Protein AF-A0A9Q1EZX0-F1 (afdb_monomer)

Nearest PDB structures (foldseek):
  7ank-assembly1_A  TM=9.698E-01  e=1.450E-08  Homo sapiens
  7a8t-assembly1_A  TM=9.669E-01  e=2.121E-08  Homo sapiens
  6sl2-assembly1_A  TM=8.951E-01  e=3.589E-03  Entamoeba histolytica
  5nl6-assembly1_B  TM=8.927E-01  e=5.959E-03  Entamoeba histolytica HM-1:IMSS
  6sl7-assembly1_A  TM=8.934E-01  e=7.206E-03  Entamoeba histolytica

Solvent-accessible surface area (backbone atoms only — not comparable to full-atom values): 5412 Å² total; per-residue (Å²): 108,67,66,57,51,51,54,35,44,57,52,48,53,51,47,67,64,45,49,63,63,72,66,58,76,74,80,57,98,41,72,70,55,41,51,50,56,52,49,55,51,51,47,38,62,71,62,60,45,55,58,53,54,49,54,52,52,49,50,55,50,53,49,54,51,52,39,51,54,25,53,77,66,76,42,78,72,82,74,69,60,90,91,43,67,92,76,79,86,130

Foldseek 3Di:
DVVLLVLLVVLLVVCVVVVVVVVPPDADPDPVVNVVSVVVVVCCVPPVVVVSVVSLVVSVVVQVVQQVVCVVVVHDRDDHDPPSDSPDDD

Structure (mmCIF, N/CA/C/O backbone):
data_AF-A0A9Q1EZX0-F1
#
_entry.id   AF-A0A9Q1EZX0-F1
#
loop_
_atom_site.group_PDB
_atom_site.id
_atom_site.type_symbol
_atom_site.label_atom_id
_atom_site.label_alt_id
_atom_site.label_comp_id
_atom_site.label_asym_id
_atom_site.label_entity_id
_atom_site.label_seq_id
_atom_site.pdbx_PDB_ins_code
_atom_site.Cartn_x
_atom_site.Cartn_y
_atom_site.Cartn_z
_atom_site.occupancy
_atom_site.B_iso_or_equiv
_atom_site.auth_seq_id
_atom_site.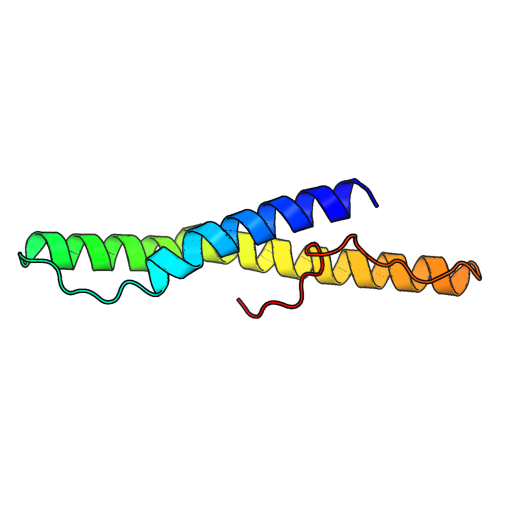auth_comp_id
_atom_site.auth_asym_id
_atom_site.auth_atom_id
_atom_site.pdbx_PDB_model_num
ATOM 1 N N . MET A 1 1 ? 12.701 -6.822 -11.465 1.00 72.88 1 MET A N 1
ATOM 2 C CA . MET A 1 1 ? 11.371 -7.361 -11.830 1.00 72.88 1 MET A CA 1
ATOM 3 C C . MET A 1 1 ? 10.757 -8.032 -10.612 1.00 72.88 1 MET A C 1
ATOM 5 O O . MET A 1 1 ? 9.674 -7.636 -10.224 1.00 72.88 1 MET A O 1
ATOM 9 N N . GLU A 1 2 ? 11.500 -8.914 -9.937 1.00 79.69 2 GLU A N 1
ATOM 10 C CA . GLU A 1 2 ? 11.122 -9.504 -8.642 1.00 79.69 2 GLU A CA 1
ATOM 11 C C . GLU A 1 2 ? 10.843 -8.466 -7.536 1.00 79.69 2 GLU A C 1
ATOM 13 O O . GLU A 1 2 ? 9.806 -8.547 -6.891 1.00 79.69 2 GLU A O 1
ATOM 18 N N . GLU A 1 3 ? 11.684 -7.431 -7.376 1.00 82.12 3 GLU A N 1
ATOM 19 C CA . GLU A 1 3 ? 11.407 -6.341 -6.415 1.00 82.12 3 GLU A CA 1
ATOM 20 C C . GLU A 1 3 ? 10.097 -5.601 -6.702 1.00 82.12 3 GLU A C 1
ATOM 22 O O . GLU A 1 3 ? 9.318 -5.361 -5.785 1.00 82.12 3 GLU A O 1
ATOM 27 N N . TYR A 1 4 ? 9.825 -5.285 -7.974 1.00 84.44 4 TYR A N 1
ATOM 28 C CA . TYR A 1 4 ? 8.561 -4.665 -8.377 1.00 84.44 4 TYR A CA 1
ATOM 29 C C . TYR A 1 4 ? 7.379 -5.561 -8.006 1.00 84.44 4 TYR A C 1
ATOM 31 O O . TYR A 1 4 ? 6.404 -5.091 -7.432 1.00 84.44 4 TYR A O 1
ATOM 39 N N . GLU A 1 5 ? 7.468 -6.862 -8.299 1.00 84.44 5 GLU A N 1
ATOM 40 C CA . GLU A 1 5 ? 6.398 -7.798 -7.966 1.00 84.44 5 GLU A CA 1
ATOM 41 C C . GLU A 1 5 ? 6.191 -7.955 -6.459 1.00 84.44 5 GLU A C 1
ATOM 43 O O . GLU A 1 5 ? 5.046 -8.072 -6.021 1.00 84.44 5 GLU A O 1
ATOM 48 N N . LYS A 1 6 ? 7.268 -7.953 -5.668 1.00 87.38 6 LYS A N 1
ATOM 49 C CA . LYS A 1 6 ? 7.195 -8.014 -4.207 1.00 87.38 6 LYS A CA 1
ATOM 50 C C . LYS A 1 6 ? 6.496 -6.775 -3.646 1.00 87.38 6 LYS A C 1
ATOM 52 O O . LYS A 1 6 ? 5.486 -6.911 -2.964 1.00 87.38 6 LYS A O 1
ATOM 57 N N . LEU A 1 7 ? 6.979 -5.585 -4.003 1.00 87.62 7 LEU A N 1
ATOM 58 C CA . LEU A 1 7 ? 6.415 -4.311 -3.548 1.00 87.62 7 LEU A CA 1
ATOM 59 C C . LEU A 1 7 ? 4.959 -4.132 -4.003 1.00 87.62 7 LEU A C 1
ATOM 61 O O . LEU A 1 7 ? 4.118 -3.675 -3.233 1.00 87.62 7 LEU A O 1
ATOM 65 N N . ALA A 1 8 ? 4.637 -4.538 -5.234 1.00 87.88 8 ALA A N 1
ATOM 66 C CA . ALA A 1 8 ? 3.263 -4.530 -5.724 1.00 87.88 8 ALA A CA 1
ATOM 67 C C . ALA A 1 8 ? 2.364 -5.469 -4.911 1.00 87.88 8 ALA A C 1
ATOM 69 O O . ALA A 1 8 ? 1.256 -5.079 -4.553 1.00 87.88 8 ALA A O 1
ATOM 70 N N . SER A 1 9 ? 2.840 -6.675 -4.586 1.00 89.44 9 SER A N 1
ATOM 71 C CA . SER A 1 9 ? 2.069 -7.644 -3.795 1.00 89.44 9 SER A CA 1
ATOM 72 C C . SER A 1 9 ? 1.796 -7.125 -2.379 1.00 89.44 9 SER A C 1
ATOM 74 O O . SER A 1 9 ? 0.654 -7.178 -1.937 1.00 89.44 9 SER A O 1
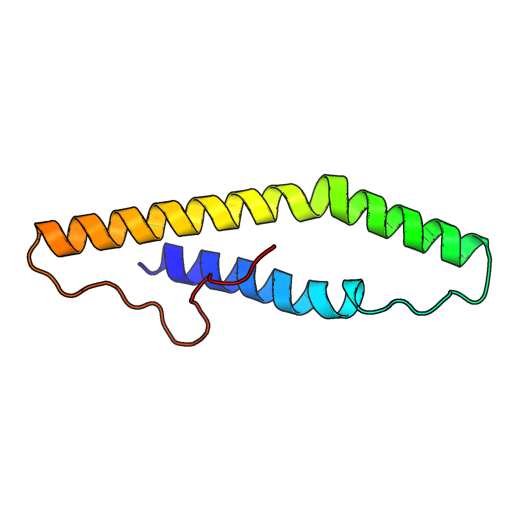ATOM 76 N N . GLU A 1 10 ? 2.802 -6.552 -1.711 1.00 91.25 10 GLU A N 1
ATOM 77 C CA . GLU A 1 10 ? 2.664 -5.964 -0.368 1.00 91.25 10 GLU A CA 1
ATOM 78 C C . GLU A 1 10 ? 1.674 -4.787 -0.349 1.00 91.25 10 GLU A C 1
ATOM 80 O O . GLU A 1 10 ? 0.816 -4.694 0.533 1.00 91.25 10 GLU A O 1
ATOM 85 N N . LEU A 1 11 ? 1.756 -3.890 -1.341 1.00 90.62 11 LEU A N 1
ATOM 86 C CA . LEU A 1 11 ? 0.832 -2.761 -1.450 1.00 90.62 11 LEU A CA 1
ATOM 87 C C . LEU A 1 11 ? -0.603 -3.236 -1.700 1.00 90.62 11 LEU A C 1
ATOM 89 O O . LEU A 1 11 ? -1.542 -2.722 -1.093 1.00 90.62 11 LEU A O 1
ATOM 93 N N . LEU A 1 12 ? -0.782 -4.204 -2.598 1.00 89.12 12 LEU A N 1
ATOM 94 C CA . LEU A 1 12 ? -2.099 -4.740 -2.915 1.00 89.12 12 LEU A CA 1
ATOM 95 C C . LEU A 1 12 ? -2.700 -5.460 -1.711 1.00 89.12 12 LEU A C 1
ATOM 97 O O . LEU A 1 12 ? -3.843 -5.177 -1.372 1.00 89.12 12 LEU A O 1
ATOM 101 N N . GLU A 1 13 ? -1.942 -6.315 -1.028 1.00 92.00 13 GLU A N 1
ATOM 102 C CA . GLU A 1 13 ? -2.380 -6.979 0.204 1.00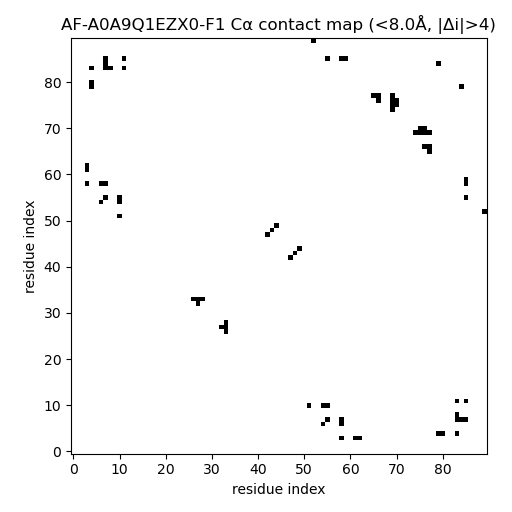 92.00 13 GLU A CA 1
ATOM 103 C C . GLU A 1 13 ? -2.857 -5.962 1.249 1.00 92.00 13 GLU A C 1
ATOM 105 O O . GLU A 1 13 ? -3.942 -6.106 1.816 1.00 92.00 13 GLU A O 1
ATOM 110 N N . TRP A 1 14 ? -2.111 -4.871 1.435 1.00 92.50 14 TRP A N 1
ATOM 111 C CA . TRP A 1 14 ? -2.529 -3.800 2.333 1.00 92.50 14 TRP A CA 1
ATOM 112 C C . TRP A 1 14 ? -3.858 -3.156 1.908 1.00 92.50 14 TRP A C 1
ATOM 114 O O . TRP A 1 14 ? -4.716 -2.911 2.759 1.00 92.50 14 TRP A O 1
ATOM 124 N N . ILE A 1 15 ? -4.066 -2.908 0.609 1.00 89.31 15 ILE A N 1
ATOM 125 C CA . ILE A 1 15 ? -5.338 -2.378 0.085 1.00 89.31 15 ILE A CA 1
ATOM 126 C C . ILE A 1 15 ? -6.474 -3.370 0.360 1.00 89.31 15 ILE A C 1
ATOM 128 O O . ILE A 1 15 ? -7.513 -2.970 0.883 1.00 89.31 15 ILE A O 1
ATOM 132 N N . TRP A 1 16 ? -6.266 -4.656 0.067 1.00 90.38 16 TRP A N 1
ATOM 133 C CA . TRP A 1 16 ? -7.250 -5.721 0.278 1.00 90.38 16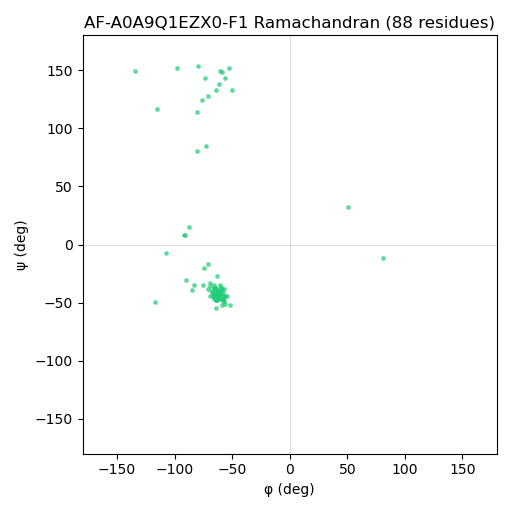 TRP A CA 1
ATOM 134 C C . TRP A 1 16 ? -7.688 -5.843 1.741 1.00 90.38 16 TRP A C 1
ATOM 136 O O . TRP A 1 16 ? -8.868 -6.056 2.004 1.00 90.38 16 TRP A O 1
ATOM 146 N N . LEU A 1 17 ? -6.768 -5.664 2.691 1.00 91.62 17 LEU A N 1
ATOM 147 C CA . LEU A 1 17 ? -7.079 -5.682 4.124 1.00 91.62 17 LEU A CA 1
ATOM 148 C C . LEU A 1 17 ? -7.775 -4.400 4.598 1.00 91.62 17 LEU A C 1
ATOM 150 O O . LEU A 1 17 ? -8.634 -4.440 5.477 1.00 91.62 17 LEU A O 1
ATOM 154 N N . THR A 1 18 ? -7.412 -3.255 4.021 1.00 89.88 18 THR A N 1
ATOM 155 C CA . THR A 1 18 ? -7.881 -1.942 4.482 1.00 89.88 18 THR A CA 1
ATOM 156 C C . THR A 1 18 ? -9.261 -1.581 3.925 1.00 89.88 18 THR A C 1
ATOM 158 O O . THR A 1 18 ? -10.055 -0.949 4.620 1.00 89.88 18 THR A O 1
ATOM 161 N N . VAL A 1 19 ? -9.580 -1.974 2.686 1.00 90.06 19 VAL A N 1
ATOM 162 C CA . VAL A 1 19 ? -10.855 -1.623 2.031 1.00 90.06 19 VAL A CA 1
ATOM 163 C C . VAL A 1 19 ? -12.081 -2.094 2.831 1.00 90.06 19 VAL A C 1
ATOM 165 O O . VAL A 1 19 ? -12.925 -1.245 3.114 1.00 90.06 19 VAL A O 1
ATOM 168 N N . PRO A 1 20 ? -12.180 -3.355 3.299 1.00 92.69 20 PRO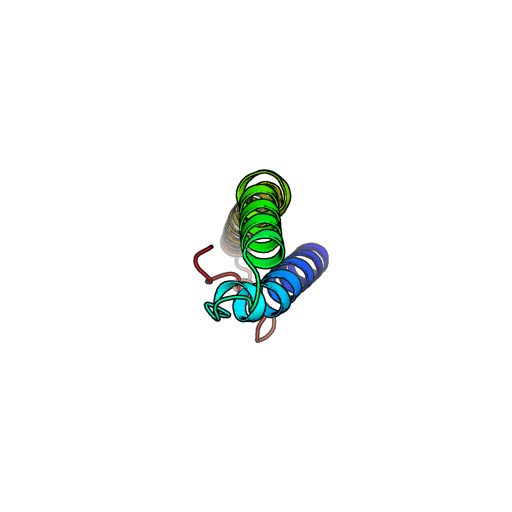 A N 1
ATOM 169 C CA . PRO A 1 20 ? -13.328 -3.796 4.098 1.00 92.69 20 PRO A CA 1
ATOM 170 C C . PRO A 1 20 ? -13.498 -3.005 5.401 1.00 92.69 20 PRO A C 1
ATOM 172 O O . PRO A 1 20 ? -14.620 -2.734 5.829 1.00 92.69 20 PRO A O 1
ATOM 175 N N . TRP A 1 21 ? -12.388 -2.598 6.027 1.00 90.69 21 TRP A N 1
ATOM 176 C CA . TRP A 1 21 ? -12.418 -1.761 7.226 1.00 90.69 21 TRP A CA 1
ATOM 177 C C . TRP A 1 21 ? -12.963 -0.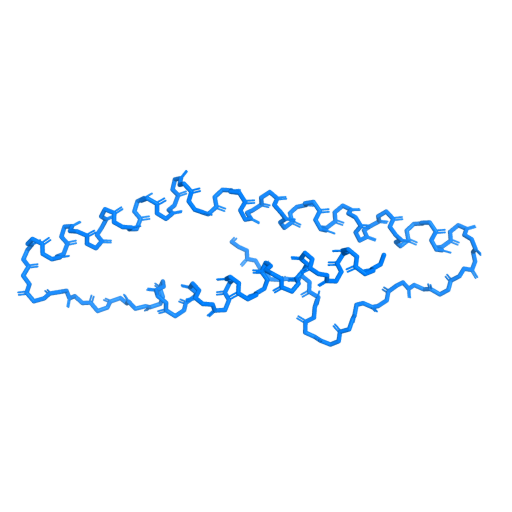355 6.925 1.00 90.69 21 TRP A C 1
ATOM 179 O O . TRP A 1 21 ? -13.798 0.147 7.674 1.00 90.69 21 TRP A O 1
ATOM 189 N N . LEU A 1 22 ? -12.573 0.247 5.795 1.00 88.38 22 LEU A N 1
ATOM 190 C CA . LEU A 1 22 ? -13.086 1.549 5.342 1.00 88.38 22 LEU A CA 1
ATOM 191 C C . LEU A 1 22 ? -14.552 1.504 4.890 1.00 88.38 22 LEU A C 1
ATOM 193 O O . LEU A 1 22 ? 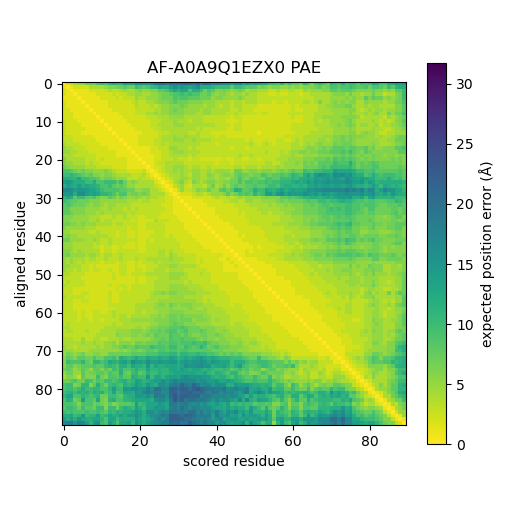-15.286 2.486 5.030 1.00 88.38 22 LEU A O 1
ATOM 197 N N . GLU A 1 23 ? -14.984 0.385 4.312 1.00 89.75 23 GLU A N 1
ATOM 198 C CA . GLU A 1 23 ? -16.366 0.176 3.878 1.00 89.75 23 GLU A CA 1
ATOM 199 C C . GLU A 1 23 ? -17.318 -0.071 5.055 1.00 89.75 23 GLU A C 1
ATOM 201 O O . GLU A 1 23 ? -18.524 0.168 4.934 1.00 89.75 23 GLU A O 1
ATOM 206 N N . ASN A 1 24 ? -16.793 -0.472 6.217 1.00 88.69 24 ASN A N 1
ATOM 207 C CA . ASN A 1 24 ? -17.578 -0.668 7.427 1.00 88.69 24 ASN A CA 1
ATOM 208 C C . ASN A 1 24 ? -18.033 0.666 8.053 1.00 88.69 24 ASN A C 1
ATOM 210 O O . ASN A 1 24 ? -17.455 1.188 9.010 1.00 88.69 24 ASN A O 1
ATOM 214 N N . ARG A 1 25 ? -19.153 1.179 7.543 1.00 83.81 25 ARG A N 1
ATOM 215 C CA . AR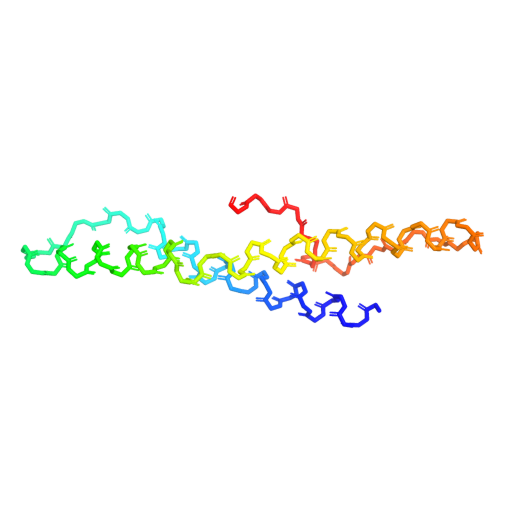G A 1 25 ? -19.822 2.400 8.018 1.00 83.81 25 ARG A CA 1
ATOM 216 C C . ARG A 1 25 ? -20.825 2.161 9.151 1.00 83.81 25 ARG A C 1
ATOM 218 O O . ARG A 1 25 ? -21.656 3.030 9.411 1.00 83.81 25 ARG A O 1
ATOM 225 N N . ALA A 1 26 ? -20.792 0.997 9.803 1.00 88.75 26 ALA A N 1
ATOM 226 C CA . ALA A 1 26 ? -21.683 0.716 10.925 1.00 88.75 26 ALA A CA 1
ATOM 227 C C . ALA A 1 26 ? -21.444 1.714 12.070 1.00 88.75 26 ALA A C 1
ATOM 229 O O . ALA A 1 26 ? -20.298 2.043 12.385 1.00 88.75 26 ALA A O 1
ATOM 230 N N . ALA A 1 27 ? -22.520 2.198 12.689 1.00 85.31 27 ALA A N 1
ATOM 231 C CA . ALA A 1 27 ? -22.417 3.019 13.888 1.00 85.31 27 ALA A CA 1
ATOM 232 C C . ALA A 1 27 ? -22.039 2.146 15.091 1.00 85.31 27 ALA A C 1
ATOM 234 O O . ALA A 1 27 ? -22.514 1.016 15.217 1.00 85.31 27 ALA A O 1
ATOM 235 N N . GLU A 1 28 ? -21.211 2.683 15.982 1.00 91.25 28 GLU A N 1
ATOM 236 C CA . GLU A 1 28 ? -20.885 2.010 17.236 1.00 91.25 28 GLU A CA 1
ATOM 237 C C . GLU A 1 28 ? -22.002 2.199 18.271 1.00 91.25 28 GLU A C 1
ATOM 239 O O . GLU A 1 28 ? -22.736 3.187 18.255 1.00 91.25 28 GLU A O 1
ATOM 244 N N . GLN A 1 29 ? -22.124 1.252 19.202 1.00 87.50 29 GLN A N 1
ATOM 245 C CA . GLN A 1 29 ? -23.211 1.239 20.193 1.00 87.50 29 GLN A CA 1
ATOM 246 C C . GLN A 1 29 ? -23.085 2.338 21.260 1.00 87.50 29 GLN A C 1
ATOM 248 O O . GLN A 1 29 ? -24.051 2.626 21.966 1.00 87.50 29 GLN A O 1
ATOM 253 N N . SER A 1 30 ? -21.901 2.941 21.409 1.00 91.69 30 SER A N 1
ATOM 254 C CA . SER A 1 30 ? -21.633 3.967 22.417 1.00 91.69 30 SER A CA 1
ATOM 255 C C . SER A 1 30 ? -20.876 5.161 21.836 1.00 91.69 30 SER A C 1
ATOM 257 O O . SER A 1 30 ? -20.067 5.021 20.918 1.00 91.69 30 SER A O 1
ATOM 259 N N . MET A 1 31 ? -21.114 6.349 22.404 1.00 90.62 31 MET A N 1
ATOM 260 C CA . MET A 1 31 ? -20.422 7.581 22.003 1.00 90.62 31 MET A CA 1
ATOM 261 C C . MET A 1 31 ? -18.891 7.492 22.132 1.00 90.62 31 MET A C 1
ATOM 263 O O . MET A 1 31 ? -18.222 7.929 21.197 1.00 90.62 31 MET A O 1
ATOM 267 N N . PRO A 1 32 ? -18.311 6.905 23.204 1.00 93.19 32 PRO A N 1
ATOM 268 C CA . PRO A 1 32 ? -16.862 6.722 23.286 1.00 93.19 32 PRO A CA 1
ATOM 269 C C . PRO A 1 32 ? -16.316 5.803 22.187 1.00 93.19 32 PRO A C 1
ATOM 271 O O . PRO A 1 32 ? -15.290 6.109 21.590 1.00 93.19 32 PRO A O 1
ATOM 274 N N . ALA A 1 33 ? -17.023 4.715 21.858 1.00 91.44 33 ALA A N 1
ATOM 275 C CA . ALA A 1 33 ? -16.609 3.819 20.778 1.00 91.44 33 ALA A CA 1
ATOM 276 C C . ALA A 1 33 ? -16.670 4.512 19.406 1.00 91.44 33 ALA A C 1
ATOM 278 O O . ALA A 1 33 ? -15.777 4.343 18.580 1.00 91.44 33 ALA A O 1
ATOM 279 N N . MET A 1 34 ? -17.682 5.357 19.183 1.00 92.31 34 MET A N 1
ATOM 280 C CA . MET A 1 34 ? -17.783 6.163 17.966 1.00 92.31 34 MET A CA 1
ATOM 281 C C . MET A 1 34 ? -16.655 7.203 17.863 1.00 92.31 34 MET A C 1
ATOM 283 O O . MET A 1 34 ? -16.141 7.437 16.772 1.00 92.31 34 MET A O 1
ATOM 287 N N . GLN A 1 35 ? -16.250 7.815 18.982 1.00 91.81 35 GLN A N 1
ATOM 288 C CA . GLN A 1 35 ? -15.106 8.735 19.021 1.00 91.81 35 GLN A CA 1
ATOM 289 C C . GLN A 1 35 ? -13.798 8.016 18.690 1.00 91.81 35 GLN A C 1
ATOM 291 O O . GLN A 1 35 ? -13.082 8.474 17.803 1.00 91.81 35 GLN A O 1
ATOM 296 N N . GLN A 1 36 ? -13.545 6.859 19.307 1.00 93.00 36 GLN A N 1
ATOM 297 C CA . GLN A 1 36 ? -12.358 6.054 19.009 1.00 93.00 36 GLN A CA 1
ATOM 298 C C . GLN A 1 36 ? -12.292 5.678 17.524 1.00 93.00 36 GLN A C 1
ATOM 300 O O . GLN A 1 36 ? -11.266 5.853 16.879 1.00 93.00 36 GLN A O 1
ATOM 305 N N . LYS A 1 37 ? -13.417 5.252 16.938 1.00 90.75 37 LYS A N 1
ATOM 306 C CA . LYS A 1 37 ? -13.494 4.919 15.509 1.00 90.75 37 LYS A CA 1
ATOM 307 C C . LYS A 1 37 ? -13.139 6.098 14.595 1.00 90.75 37 LYS A C 1
ATOM 309 O O . LYS A 1 37 ? -12.539 5.902 13.538 1.00 90.75 37 LYS A O 1
ATOM 314 N N . LEU A 1 38 ? -13.518 7.321 14.974 1.00 91.19 38 LEU A N 1
ATOM 315 C CA . LEU A 1 38 ? -13.149 8.533 14.235 1.00 91.19 38 LEU A CA 1
ATOM 316 C C . LEU A 1 38 ? -11.660 8.860 14.381 1.00 91.19 38 LEU A C 1
ATOM 318 O O . LEU A 1 38 ? -11.041 9.288 13.408 1.00 91.19 38 LEU A O 1
ATOM 322 N N . GLU A 1 39 ? -11.086 8.655 15.564 1.00 94.12 39 GLU A N 1
ATOM 323 C CA . GLU A 1 39 ? -9.649 8.817 15.798 1.00 94.12 39 GLU A CA 1
ATOM 324 C C . GLU A 1 39 ? -8.836 7.821 14.966 1.00 94.12 39 GLU A C 1
ATOM 326 O O . GLU A 1 39 ? -7.958 8.246 14.216 1.00 94.12 39 GLU A O 1
ATOM 331 N N . ASP A 1 40 ? -9.217 6.541 14.967 1.00 9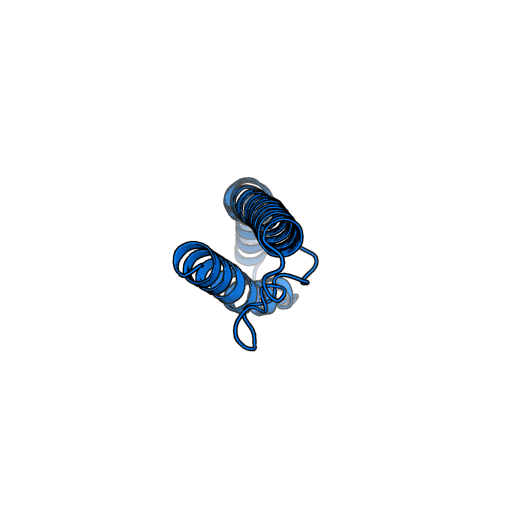2.50 40 ASP A N 1
ATOM 332 C CA . ASP A 1 40 ? -8.582 5.506 14.143 1.00 92.50 40 ASP A CA 1
ATOM 333 C C . ASP A 1 40 ? -8.639 5.871 12.646 1.00 92.50 40 ASP A C 1
ATOM 335 O O . ASP A 1 40 ? -7.677 5.680 11.896 1.00 92.50 40 ASP A O 1
ATOM 339 N N . PHE A 1 41 ? -9.753 6.458 12.192 1.00 91.06 41 PHE A N 1
ATOM 340 C CA . PHE A 1 41 ? -9.894 6.957 10.822 1.00 91.06 41 PHE A CA 1
ATOM 341 C C . PHE A 1 41 ? -9.001 8.172 10.529 1.00 91.06 41 PHE A C 1
ATOM 343 O O . PHE A 1 41 ? -8.413 8.272 9.445 1.00 91.06 41 PHE A O 1
ATOM 350 N N . HIS A 1 42 ? -8.870 9.101 11.476 1.00 94.12 42 HIS A N 1
ATOM 351 C CA . HIS A 1 42 ? -7.958 10.235 11.343 1.00 94.12 42 HIS A CA 1
ATOM 352 C C . HIS A 1 42 ? -6.496 9.783 11.272 1.00 94.12 42 HIS A C 1
ATOM 354 O O . HIS A 1 42 ? -5.754 10.276 10.415 1.00 94.12 42 HIS A O 1
ATOM 360 N N . ASP A 1 43 ? -6.100 8.829 12.111 1.00 94.62 43 ASP A N 1
ATOM 361 C CA . ASP A 1 43 ? -4.755 8.254 12.128 1.00 94.62 43 ASP A CA 1
ATOM 362 C C . ASP A 1 43 ? -4.470 7.469 10.850 1.00 94.62 43 ASP A C 1
ATOM 364 O O . ASP A 1 43 ? -3.420 7.655 10.222 1.00 94.62 43 ASP A O 1
ATOM 368 N N . TYR A 1 44 ? -5.444 6.690 10.371 1.00 92.81 44 TYR A N 1
ATOM 369 C CA . TYR A 1 44 ? -5.383 6.071 9.052 1.00 92.81 44 TYR A CA 1
ATOM 370 C C . TYR A 1 44 ? -5.065 7.102 7.963 1.00 92.81 44 TYR A C 1
ATOM 372 O O . TYR A 1 44 ? -4.115 6.932 7.194 1.00 92.81 44 TYR A O 1
ATOM 380 N N . HIS A 1 45 ? -5.819 8.200 7.912 1.00 93.19 45 HIS A N 1
ATOM 381 C CA . HIS A 1 45 ? -5.669 9.202 6.863 1.00 93.19 45 HIS A CA 1
ATOM 382 C C . HIS A 1 45 ? -4.350 9.986 6.961 1.00 93.19 45 HIS A C 1
ATOM 384 O O . HIS A 1 45 ? -3.773 10.355 5.936 1.00 93.19 45 HIS A O 1
ATOM 390 N N . ARG A 1 46 ? -3.865 10.269 8.176 1.00 93.38 46 ARG A N 1
ATOM 391 C CA . ARG A 1 46 ? -2.684 11.120 8.407 1.00 93.38 46 ARG A CA 1
ATOM 392 C C . ARG A 1 46 ? -1.365 10.362 8.437 1.00 93.38 46 ARG A C 1
ATOM 394 O O . ARG A 1 46 ? -0.346 10.943 8.074 1.00 93.38 46 ARG A O 1
ATOM 401 N N . VAL A 1 47 ? -1.374 9.104 8.868 1.00 93.50 47 VAL A N 1
ATOM 402 C CA . VAL A 1 47 ? -0.150 8.337 9.135 1.00 93.50 47 VAL A CA 1
ATOM 403 C C . VAL A 1 47 ? -0.048 7.131 8.214 1.00 93.50 47 VAL A C 1
ATOM 405 O O . VAL A 1 47 ? 0.977 6.953 7.560 1.00 93.50 47 VAL A O 1
ATOM 408 N N . HIS A 1 48 ? -1.108 6.327 8.105 1.00 91.19 48 HIS A N 1
ATOM 409 C CA . HIS A 1 48 ? -1.034 5.039 7.407 1.00 91.19 48 HIS A CA 1
ATOM 410 C C . HIS A 1 48 ? -1.232 5.145 5.889 1.00 91.19 48 HIS A C 1
ATOM 412 O O . HIS A 1 48 ? -0.529 4.478 5.132 1.00 91.19 48 HIS A O 1
ATOM 418 N N . LYS A 1 49 ? -2.146 5.998 5.414 1.00 90.62 49 LYS A N 1
ATOM 419 C CA . LYS A 1 49 ? -2.421 6.189 3.980 1.00 90.62 49 LYS A CA 1
ATOM 420 C C . LYS A 1 49 ? -1.279 6.889 3.217 1.00 90.62 49 LYS A C 1
ATOM 422 O O . LYS A 1 49 ? -0.942 6.428 2.125 1.00 90.62 49 LYS A O 1
ATOM 427 N N . PRO A 1 50 ? -0.650 7.968 3.729 1.00 94.25 50 PRO A N 1
ATOM 428 C CA . PRO A 1 50 ? 0.377 8.701 2.984 1.00 94.25 50 PRO A CA 1
ATOM 429 C C . PRO A 1 50 ? 1.579 7.875 2.485 1.00 94.25 50 PRO A C 1
ATOM 431 O O . PRO A 1 50 ? 1.942 8.053 1.319 1.00 94.25 50 PRO A O 1
ATOM 434 N N . PRO A 1 51 ? 2.206 6.972 3.273 1.00 93.69 51 PRO A N 1
ATOM 435 C CA . PRO A 1 51 ? 3.308 6.151 2.767 1.00 93.69 51 PRO A CA 1
ATOM 436 C C . PRO A 1 51 ? 2.856 5.201 1.651 1.00 93.69 51 PRO A C 1
ATOM 438 O O . PRO A 1 51 ? 3.553 5.078 0.649 1.00 93.69 51 PRO A O 1
ATOM 441 N N . ARG A 1 52 ? 1.647 4.636 1.739 1.00 92.25 52 ARG A N 1
ATOM 442 C CA . ARG A 1 52 ? 1.093 3.737 0.710 1.00 92.25 52 ARG A CA 1
ATOM 443 C C . ARG A 1 52 ? 0.829 4.440 -0.616 1.00 92.25 52 ARG A C 1
ATOM 445 O O . ARG A 1 52 ? 1.053 3.873 -1.681 1.00 92.25 52 ARG A O 1
ATOM 452 N N . VAL A 1 53 ? 0.421 5.710 -0.570 1.00 90.50 53 VAL A N 1
ATOM 453 C CA . VAL A 1 53 ? 0.300 6.546 -1.777 1.00 90.50 53 VAL A CA 1
ATOM 454 C C . VAL A 1 53 ? 1.667 6.790 -2.422 1.00 90.50 53 VAL A C 1
ATOM 456 O O . VAL A 1 53 ? 1.777 6.752 -3.647 1.00 90.50 53 VAL A O 1
ATOM 459 N N . ARG A 1 54 ? 2.719 6.998 -1.620 1.00 90.81 54 ARG A N 1
ATOM 460 C CA . ARG A 1 54 ? 4.091 7.139 -2.137 1.00 90.81 54 ARG A CA 1
ATOM 461 C C . ARG A 1 54 ? 4.601 5.838 -2.754 1.00 90.81 54 ARG A C 1
ATOM 463 O O . ARG A 1 54 ? 5.153 5.883 -3.846 1.00 90.81 54 ARG A O 1
ATOM 470 N N . GLU A 1 55 ? 4.379 4.701 -2.098 1.00 90.81 55 GLU A N 1
ATOM 471 C CA . GLU A 1 55 ? 4.725 3.369 -2.621 1.00 90.81 55 GLU A CA 1
ATOM 472 C C . GLU A 1 55 ? 4.037 3.099 -3.961 1.00 90.81 55 GLU A C 1
ATOM 474 O O . GLU A 1 55 ? 4.687 2.688 -4.921 1.00 90.81 55 GLU A O 1
ATOM 479 N N . LYS A 1 56 ? 2.741 3.419 -4.064 1.00 89.19 56 LYS A N 1
ATOM 480 C CA . LYS A 1 56 ? 2.001 3.334 -5.326 1.00 89.19 56 LYS A CA 1
ATOM 481 C C . LYS A 1 56 ? 2.664 4.168 -6.424 1.00 89.19 56 LYS A C 1
ATOM 483 O O . LYS A 1 56 ? 2.895 3.670 -7.523 1.00 89.19 56 LYS A O 1
ATOM 488 N N . PHE A 1 57 ? 2.954 5.433 -6.133 1.00 90.31 57 PHE A N 1
ATOM 489 C CA . PHE A 1 57 ? 3.569 6.337 -7.102 1.00 90.31 57 PHE A CA 1
ATOM 490 C C . PHE A 1 57 ? 4.948 5.836 -7.556 1.00 90.31 57 PHE A C 1
ATOM 492 O O . PHE A 1 57 ? 5.261 5.869 -8.745 1.00 90.31 57 PHE A O 1
ATOM 499 N N . GLN A 1 58 ? 5.750 5.306 -6.629 1.00 89.75 58 GLN A N 1
ATOM 500 C CA . GLN A 1 58 ? 7.044 4.711 -6.953 1.00 89.75 58 GLN A CA 1
ATOM 501 C C . GLN A 1 58 ? 6.893 3.492 -7.873 1.00 89.75 58 GLN A C 1
ATOM 503 O O . GLN A 1 58 ? 7.596 3.398 -8.876 1.00 89.75 58 GLN A O 1
ATOM 508 N N . LEU A 1 59 ? 5.930 2.607 -7.601 1.00 90.38 59 LEU A N 1
ATOM 509 C CA . LEU A 1 59 ? 5.636 1.463 -8.465 1.00 90.38 59 LEU A CA 1
ATOM 510 C C . LEU A 1 59 ? 5.233 1.903 -9.881 1.00 90.38 59 LEU A C 1
ATOM 512 O O . LEU A 1 59 ? 5.692 1.321 -10.862 1.00 90.38 59 LEU A O 1
ATOM 516 N N . GLU A 1 60 ? 4.428 2.957 -10.026 1.00 88.62 60 GLU A N 1
ATOM 517 C CA . GLU A 1 60 ? 4.086 3.508 -11.345 1.00 88.62 60 GLU A CA 1
ATOM 518 C C . GLU A 1 60 ? 5.331 4.025 -12.095 1.00 88.62 60 GLU A C 1
ATOM 520 O O . GLU A 1 60 ? 5.482 3.779 -13.297 1.00 88.62 60 GLU A O 1
ATOM 525 N N . ILE A 1 61 ? 6.258 4.697 -11.402 1.00 89.50 61 ILE A N 1
ATOM 526 C CA . ILE A 1 61 ? 7.536 5.147 -11.981 1.00 89.50 61 ILE A CA 1
ATOM 527 C C . ILE A 1 61 ? 8.399 3.957 -12.411 1.00 89.50 61 ILE A C 1
ATOM 529 O O . ILE A 1 61 ? 8.921 3.941 -13.533 1.00 89.50 61 ILE A O 1
ATOM 533 N N . ASP A 1 62 ? 8.549 2.960 -11.542 1.00 88.44 62 ASP A N 1
ATOM 534 C CA . ASP A 1 62 ? 9.384 1.785 -11.791 1.00 88.44 62 ASP A CA 1
ATOM 535 C C . ASP A 1 62 ? 8.857 0.988 -12.981 1.00 88.44 62 ASP A C 1
ATOM 537 O O . ASP A 1 62 ? 9.625 0.592 -13.865 1.00 88.44 62 ASP A O 1
ATOM 541 N N . PHE A 1 63 ? 7.534 0.828 -13.061 1.00 88.00 63 PHE A N 1
ATOM 542 C CA . PHE A 1 63 ? 6.869 0.205 -14.195 1.00 88.00 63 PHE A CA 1
ATOM 543 C C . PHE A 1 63 ? 7.162 0.956 -15.498 1.00 88.00 63 PHE A C 1
ATOM 545 O O . PHE A 1 63 ? 7.648 0.356 -16.456 1.00 88.00 63 PHE A O 1
ATOM 552 N N . ASN A 1 64 ? 6.947 2.274 -15.535 1.00 88.19 64 ASN A N 1
ATOM 553 C CA . ASN A 1 64 ? 7.212 3.091 -16.725 1.00 88.19 64 ASN A CA 1
ATOM 554 C C . ASN A 1 64 ? 8.688 3.046 -17.155 1.00 88.19 64 ASN A C 1
ATOM 556 O O . ASN A 1 64 ? 9.007 2.984 -18.350 1.00 88.19 64 ASN A O 1
ATOM 560 N N . THR A 1 65 ? 9.597 3.029 -16.180 1.00 90.00 65 THR A N 1
ATOM 561 C CA . THR A 1 65 ? 11.038 2.900 -16.411 1.00 90.00 65 THR A CA 1
ATOM 562 C C . THR A 1 65 ? 11.375 1.538 -17.020 1.00 90.00 65 THR A C 1
ATOM 564 O O . THR A 1 65 ? 12.110 1.472 -18.008 1.00 90.00 65 THR A O 1
ATOM 567 N N . LEU A 1 66 ? 10.817 0.449 -16.478 1.00 88.19 66 LEU A N 1
ATOM 568 C CA . LEU A 1 66 ? 10.974 -0.910 -17.005 1.00 88.19 66 LEU A CA 1
ATOM 569 C C . LEU A 1 66 ? 10.437 -1.024 -18.436 1.00 88.19 66 LEU A C 1
ATOM 571 O O . LEU A 1 66 ? 11.150 -1.523 -19.308 1.00 88.19 66 LEU A O 1
ATOM 575 N N . GLN A 1 67 ? 9.238 -0.498 -18.705 1.00 87.56 67 GLN A N 1
ATOM 576 C CA . GLN A 1 67 ? 8.654 -0.477 -20.052 1.00 87.56 67 GLN A CA 1
ATOM 577 C C . GLN A 1 67 ? 9.552 0.253 -21.049 1.00 87.56 67 GLN A C 1
ATOM 579 O O . GLN A 1 67 ? 9.845 -0.258 -22.131 1.00 87.56 67 GLN A O 1
ATOM 584 N N . THR A 1 68 ? 10.040 1.437 -20.671 1.00 89.50 68 THR A N 1
ATOM 585 C CA . THR A 1 68 ? 10.907 2.243 -21.535 1.00 89.50 68 THR A CA 1
ATOM 586 C C . THR A 1 68 ? 12.215 1.517 -21.841 1.00 89.50 68 THR A C 1
ATOM 588 O O . THR A 1 68 ? 12.612 1.453 -23.004 1.00 89.50 68 THR A O 1
ATOM 591 N N . LYS A 1 69 ? 12.859 0.913 -20.833 1.00 89.56 69 LYS A N 1
ATOM 592 C CA . LYS A 1 69 ? 14.103 0.142 -21.007 1.00 89.56 69 LYS A CA 1
ATOM 593 C C . LYS A 1 69 ? 13.920 -1.061 -21.935 1.00 89.56 69 LYS A C 1
ATOM 595 O O . LYS A 1 69 ? 14.773 -1.302 -22.791 1.00 89.56 69 LYS A O 1
ATOM 600 N N . LEU A 1 70 ? 12.821 -1.802 -21.788 1.00 88.62 70 LEU A N 1
ATOM 601 C CA . LEU A 1 70 ? 12.521 -2.964 -22.629 1.00 88.62 70 LEU A CA 1
ATOM 602 C C . LEU A 1 70 ? 12.263 -2.550 -24.077 1.00 88.62 70 LEU A C 1
ATOM 604 O O . LEU A 1 70 ? 12.869 -3.124 -24.981 1.00 88.62 70 LEU A O 1
ATOM 608 N N . ARG A 1 71 ? 11.480 -1.484 -24.282 1.00 91.31 71 ARG A N 1
ATOM 609 C CA . ARG A 1 71 ? 11.232 -0.903 -25.606 1.00 91.31 71 ARG A CA 1
ATOM 610 C C . ARG A 1 71 ? 12.526 -0.486 -26.303 1.00 91.31 71 ARG A C 1
ATOM 612 O O . ARG A 1 71 ? 12.733 -0.854 -27.451 1.00 91.31 71 ARG A O 1
ATOM 619 N N . LEU A 1 72 ? 13.408 0.241 -25.611 1.00 93.12 72 LEU A N 1
ATOM 620 C CA . LEU A 1 72 ? 14.704 0.662 -26.166 1.00 93.12 72 LEU A CA 1
ATOM 621 C C . LEU A 1 72 ? 15.622 -0.523 -26.497 1.00 93.12 72 LEU A C 1
ATOM 623 O O . LEU A 1 72 ? 16.456 -0.425 -27.390 1.00 93.12 72 LEU A O 1
ATOM 627 N N . SER A 1 73 ? 15.460 -1.645 -25.795 1.00 91.75 73 SER A N 1
ATOM 628 C CA . SER A 1 73 ? 16.250 -2.863 -26.000 1.00 91.75 73 SER A CA 1
ATOM 629 C C . SER A 1 73 ? 15.615 -3.837 -27.004 1.00 91.75 73 SER A C 1
ATOM 631 O O . SER A 1 73 ? 16.077 -4.973 -27.099 1.00 91.75 73 SER A O 1
ATOM 633 N N . ASN A 1 74 ? 14.539 -3.439 -27.702 1.00 89.88 74 ASN A N 1
ATOM 634 C CA . ASN A 1 74 ? 13.716 -4.305 -28.561 1.00 89.88 74 ASN A CA 1
ATOM 635 C C . ASN A 1 74 ? 13.255 -5.608 -27.870 1.00 89.88 74 ASN A C 1
ATOM 637 O O . ASN A 1 74 ? 13.119 -6.652 -28.506 1.00 89.88 74 ASN A O 1
ATOM 641 N N . ARG A 1 75 ? 13.028 -5.558 -26.552 1.00 87.06 75 ARG A N 1
ATOM 642 C CA . ARG A 1 75 ? 12.495 -6.668 -25.751 1.00 87.06 75 ARG A CA 1
ATOM 643 C C . ARG A 1 75 ? 10.985 -6.494 -25.548 1.00 87.06 75 ARG A C 1
ATOM 645 O O . ARG A 1 75 ? 10.511 -5.357 -25.532 1.00 87.06 75 ARG A O 1
ATOM 652 N N . PRO A 1 76 ? 10.225 -7.590 -25.369 1.00 84.56 76 PRO A N 1
ATOM 653 C CA . PRO A 1 76 ? 8.792 -7.509 -25.100 1.00 84.56 76 PRO A CA 1
ATOM 654 C C . PRO A 1 76 ? 8.500 -6.701 -23.829 1.00 84.56 76 PRO A C 1
ATOM 656 O O . PRO A 1 76 ? 9.300 -6.691 -22.891 1.00 84.56 76 PRO A O 1
ATOM 659 N N . ALA A 1 77 ? 7.346 -6.028 -23.820 1.00 82.69 77 ALA A N 1
ATOM 660 C CA . ALA A 1 77 ? 6.855 -5.253 -22.687 1.00 82.69 77 ALA A CA 1
ATOM 661 C C . ALA A 1 77 ? 6.762 -6.119 -21.425 1.00 82.69 77 ALA A C 1
ATOM 663 O O . ALA A 1 77 ? 6.396 -7.294 -21.487 1.00 82.69 77 ALA A O 1
ATOM 664 N N . PHE A 1 78 ? 7.066 -5.528 -20.271 1.00 80.06 78 PHE A N 1
ATOM 665 C CA . PHE A 1 78 ? 6.889 -6.229 -19.006 1.00 80.06 78 PHE A CA 1
ATOM 666 C C . PHE A 1 78 ? 5.393 -6.362 -18.705 1.00 80.06 78 PHE A C 1
ATOM 668 O O . PHE A 1 78 ? 4.675 -5.366 -18.705 1.00 80.06 78 PHE A O 1
ATOM 675 N N . MET A 1 79 ? 4.926 -7.572 -18.425 1.00 80.94 79 MET A N 1
ATOM 676 C CA . MET A 1 79 ? 3.588 -7.800 -17.891 1.00 80.94 79 MET A CA 1
ATOM 677 C C . MET A 1 79 ? 3.739 -8.379 -16.485 1.00 80.94 79 MET A C 1
ATOM 679 O O . MET A 1 79 ? 4.322 -9.457 -16.358 1.00 80.94 79 MET A O 1
ATOM 683 N N . PRO A 1 80 ? 3.279 -7.671 -15.436 1.00 76.25 80 PRO A N 1
ATOM 684 C CA . PRO A 1 80 ? 3.243 -8.223 -14.091 1.00 76.25 80 PRO A CA 1
ATOM 685 C C . PRO A 1 80 ? 2.356 -9.468 -14.064 1.00 76.25 80 PRO A C 1
ATOM 687 O O . PRO A 1 80 ? 1.374 -9.543 -14.807 1.00 76.25 80 PRO A O 1
ATOM 690 N N . SER A 1 81 ? 2.679 -10.413 -13.183 1.00 75.44 81 SER A N 1
ATOM 691 C CA . SER A 1 81 ? 1.829 -11.580 -12.922 1.00 75.44 81 SER A CA 1
ATOM 692 C C . SER A 1 81 ? 0.382 -11.172 -12.588 1.00 75.44 81 SER A C 1
ATOM 694 O O . SER A 1 81 ? 0.146 -10.081 -12.057 1.00 75.44 81 SER A O 1
ATOM 696 N N . GLU A 1 82 ? -0.590 -12.042 -12.889 1.00 68.81 82 GLU A N 1
ATOM 697 C CA . GLU A 1 82 ? -2.017 -11.779 -12.648 1.00 68.81 82 GLU A CA 1
ATOM 698 C C . GLU A 1 82 ? -2.263 -11.294 -11.209 1.00 68.81 82 GLU A C 1
ATOM 700 O O . GLU A 1 82 ? -1.701 -11.818 -10.248 1.00 68.81 82 GLU A O 1
ATOM 705 N N . GLY A 1 83 ? -3.053 -10.229 -11.069 1.00 65.19 83 GLY A N 1
ATOM 706 C CA . GLY A 1 83 ? -3.346 -9.615 -9.776 1.00 65.19 83 GLY A CA 1
ATOM 707 C C . GLY A 1 83 ? -2.276 -8.661 -9.241 1.00 65.19 83 GLY A C 1
ATOM 708 O O . GLY A 1 83 ? -2.604 -7.904 -8.343 1.00 65.19 83 GLY A O 1
ATOM 709 N N . LYS A 1 84 ? -1.057 -8.599 -9.803 1.00 67.75 84 LYS A N 1
ATOM 710 C CA . LYS A 1 84 ? 0.017 -7.674 -9.360 1.00 67.75 84 LYS A CA 1
ATOM 711 C C . LYS A 1 84 ? 0.044 -6.335 -10.104 1.00 67.75 84 LYS A C 1
ATOM 713 O O . LYS A 1 84 ? 0.984 -5.553 -9.971 1.00 67.75 84 LYS A O 1
ATOM 718 N N . MET A 1 85 ? -0.971 -6.066 -10.922 1.00 73.12 85 MET A N 1
ATOM 719 C CA . MET A 1 85 ? -1.086 -4.805 -11.646 1.00 73.12 85 MET A CA 1
ATOM 720 C C . MET A 1 85 ? -1.650 -3.719 -10.728 1.00 73.12 85 MET A C 1
ATOM 722 O O . MET A 1 85 ? -2.816 -3.748 -10.335 1.00 73.12 85 MET A O 1
ATOM 726 N N . VAL A 1 86 ? -0.832 -2.714 -10.427 1.00 68.00 86 VAL A N 1
ATOM 727 C CA . VAL A 1 86 ? -1.247 -1.562 -9.620 1.00 68.00 86 VAL A CA 1
ATOM 728 C C . VAL A 1 86 ? -2.018 -0.568 -10.500 1.00 68.00 86 VAL A C 1
ATOM 730 O O . VAL A 1 86 ? -1.463 0.404 -10.995 1.00 68.00 86 VAL A O 1
ATOM 733 N N . SER A 1 87 ? -3.307 -0.837 -10.739 1.00 67.69 87 SER A N 1
ATOM 734 C CA . SER A 1 87 ? -4.241 0.072 -11.446 1.00 67.69 87 SER A CA 1
ATOM 735 C C . SER A 1 87 ? -5.275 0.721 -10.506 1.00 67.69 87 SER A C 1
ATOM 737 O O . SER A 1 87 ? -6.009 1.636 -10.882 1.00 67.69 87 SER A O 1
ATOM 739 N N . VAL A 1 88 ? -5.312 0.282 -9.246 1.00 60.25 88 VAL A N 1
ATOM 740 C CA . VAL A 1 88 ? -6.263 0.747 -8.228 1.00 60.25 88 VAL A CA 1
ATOM 741 C C . VAL A 1 88 ? -6.068 2.229 -7.897 1.00 60.25 88 VAL A C 1
ATOM 743 O O . VAL A 1 88 ? -4.950 2.702 -7.666 1.00 60.25 88 VAL A O 1
ATOM 746 N N . ARG A 1 89 ? -7.168 2.990 -7.853 1.00 56.34 89 ARG A N 1
ATOM 747 C CA . ARG A 1 89 ? -7.180 4.350 -7.291 1.00 56.34 89 ARG A CA 1
ATOM 748 C C . ARG A 1 89 ? -7.171 4.247 -5.760 1.00 56.34 89 ARG A C 1
ATOM 750 O O . ARG A 1 89 ? -8.031 3.575 -5.204 1.00 56.34 89 ARG A O 1
ATOM 757 N N . LEU A 1 90 ? -6.184 4.887 -5.125 1.00 57.75 90 LEU A N 1
ATOM 758 C CA . LEU A 1 90 ? -6.114 5.110 -3.673 1.00 57.75 90 LEU A CA 1
ATOM 759 C C . LEU A 1 90 ? -6.870 6.385 -3.289 1.00 57.75 90 LEU A C 1
ATOM 761 O O . LEU A 1 90 ? -6.909 7.307 -4.132 1.00 57.75 90 LEU A O 1
#

Secondary structure (DSSP, 8-state):
-HHHHHHHHHHHHHHHHHHHHHH--PPPSSHHHHHHHHHHHHHIIIIIHHHHHHHHHHHHHHHHHHHHHHHHTTPPPP-PPTT-------

pLDDT: mean 86.7, std 8.45, range [56.34, 94.62]

Sequence (90 aa):
MEEYEKLASELLEWIWLTVPWLENRAAEQSMPAMQQKLEDFHDYHRVHKPPRVREKFQLEIDFNTLQTKLRLSNRPAFMPSEGKMVSVRL

Radius of gyration: 17.78 Å; Cα contacts (8 Å, |Δi|>4): 40; chains: 1; bounding box: 40×23×52 Å

Mean predicted aligned error: 5.78 Å

Organism: Synaphobranchus kaupii (NCBI:txid118154)